Protein AF-A0A8J6IT72-F1 (afdb_monomer)

Organism: NCBI:txid2125989

Solvent-accessible surface area (backbone atoms only — not comparable to full-atom values): 9681 Å² total; per-residue (Å²): 138,88,81,80,86,84,85,77,86,76,83,73,74,67,64,66,55,54,56,50,51,51,52,50,52,50,53,52,50,50,52,50,50,53,52,49,52,54,52,54,51,51,52,55,49,54,53,53,52,55,49,18,53,52,41,69,77,59,65,49,64,62,24,35,40,33,28,43,45,38,81,77,38,76,89,47,56,85,59,52,26,30,26,47,29,36,29,67,41,68,57,95,64,32,40,34,26,35,35,43,61,65,55,31,73,53,90,70,57,69,49,69,67,25,45,90,31,38,58,70,42,88,70,28,48,46,93,63,70,47,78,41,43,54,66,56,52,51,50,33,40,76,72,50,30,43,71,43,43,47,72,49,62,83,38,26,43,91,88,21,46,58,48,60,76,82,60,66,76,64,128

Foldseek 3Di:
DDDDDDDDPDDPPPPVVVVVVVVVVVVVVVVVVVVVVVVVVVVVVVVQLVQFVVCLVPPDAFKKWWFQQCLVPVPDDPQFRTWIWGFHDDDPFKTKTFTAPHTHRDDDDPCVRCPPNCLPDPRRTDPDIDMDTSVRSVVCVVVCRRVGMDDAPQQDDPRGGNDDNVRSPDD

Radius of gyration: 28.87 Å; Cα contacts (8 Å, |Δi|>4): 237; chains: 1; bounding box: 86×55×84 Å

Structure (mmCIF, N/CA/C/O backbone):
data_AF-A0A8J6IT72-F1
#
_entry.id   AF-A0A8J6IT72-F1
#
loop_
_atom_site.group_PDB
_atom_site.id
_atom_site.type_symbol
_atom_site.label_atom_id
_atom_site.label_alt_id
_atom_site.label_comp_id
_atom_site.label_asym_id
_atom_site.label_entity_id
_atom_site.label_seq_id
_atom_site.pdbx_PDB_ins_code
_atom_site.Cartn_x
_atom_site.Cartn_y
_atom_site.Cartn_z
_atom_site.occupancy
_atom_site.B_iso_or_equiv
_atom_site.auth_seq_id
_atom_site.auth_comp_id
_atom_site.auth_asym_id
_atom_site.auth_atom_id
_atom_site.pdbx_PDB_model_num
ATOM 1 N N . MET A 1 1 ? 63.570 33.949 -66.220 1.00 39.19 1 MET A N 1
ATOM 2 C CA . MET A 1 1 ? 63.443 32.586 -65.666 1.00 39.19 1 MET A CA 1
ATOM 3 C C . MET A 1 1 ? 62.509 32.655 -64.477 1.00 39.19 1 MET A C 1
ATOM 5 O O . MET A 1 1 ? 62.777 33.402 -63.549 1.00 39.19 1 MET A O 1
ATOM 9 N N . ILE A 1 2 ? 61.372 31.976 -64.593 1.00 40.88 2 ILE A N 1
ATOM 10 C CA . ILE A 1 2 ? 60.309 31.893 -63.590 1.00 40.88 2 ILE A CA 1
ATOM 11 C C . ILE A 1 2 ? 60.694 30.763 -62.637 1.00 40.88 2 ILE A C 1
ATOM 13 O O . ILE A 1 2 ? 61.001 29.673 -63.115 1.00 40.88 2 ILE A O 1
ATOM 17 N N . GLN A 1 3 ? 60.647 30.988 -61.325 1.00 37.34 3 GLN A N 1
ATOM 18 C CA . GLN A 1 3 ? 60.632 29.883 -60.371 1.00 37.34 3 GLN A CA 1
ATOM 19 C C . GLN A 1 3 ? 59.392 30.004 -59.488 1.00 37.34 3 GLN A C 1
ATOM 21 O O . GLN A 1 3 ? 59.162 31.008 -58.818 1.00 37.34 3 GLN A O 1
ATOM 26 N N . LEU A 1 4 ? 58.553 28.984 -59.656 1.00 36.78 4 LEU A N 1
ATOM 27 C CA . LEU A 1 4 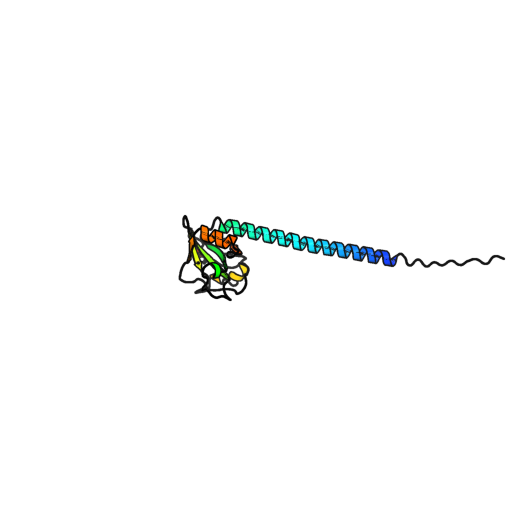? 57.192 28.811 -59.176 1.00 36.78 4 LEU A CA 1
ATOM 28 C C . LEU A 1 4 ? 57.062 28.906 -57.653 1.00 36.78 4 LEU A C 1
ATOM 30 O O . LEU A 1 4 ? 57.861 28.352 -56.901 1.00 36.78 4 LEU A O 1
ATOM 34 N N . ALA A 1 5 ? 55.940 29.492 -57.243 1.00 48.62 5 ALA A N 1
ATOM 35 C CA . ALA A 1 5 ? 55.312 29.280 -55.952 1.00 48.62 5 ALA A CA 1
ATOM 36 C C . ALA A 1 5 ? 54.995 27.789 -55.729 1.00 48.62 5 ALA A C 1
ATOM 38 O O . ALA A 1 5 ? 54.361 27.157 -56.574 1.00 48.62 5 ALA A O 1
ATOM 39 N N . ALA A 1 6 ? 55.371 27.251 -54.568 1.00 41.34 6 ALA A N 1
ATOM 40 C CA . ALA A 1 6 ? 54.843 25.992 -54.057 1.00 41.34 6 ALA A CA 1
ATOM 41 C C . ALA A 1 6 ? 53.880 26.299 -52.906 1.00 41.34 6 ALA A C 1
ATOM 43 O O . ALA A 1 6 ? 54.264 26.588 -51.776 1.00 41.34 6 ALA A O 1
ATOM 44 N N . HIS A 1 7 ? 52.603 26.286 -53.263 1.00 47.75 7 HIS A N 1
ATOM 45 C CA . HIS A 1 7 ? 51.457 26.296 -52.375 1.00 47.75 7 HIS A CA 1
ATOM 46 C C . HIS A 1 7 ? 51.294 24.876 -51.808 1.00 47.75 7 HIS A C 1
ATOM 48 O O . HIS A 1 7 ? 51.084 23.938 -52.573 1.00 47.75 7 HIS A O 1
ATOM 54 N N . SER A 1 8 ? 51.365 24.694 -50.490 1.00 42.28 8 SER A N 1
ATOM 55 C CA . SER A 1 8 ? 50.873 23.469 -49.846 1.00 42.28 8 SER A CA 1
ATOM 56 C C . SER A 1 8 ? 50.082 23.830 -48.593 1.00 42.28 8 SER A C 1
ATOM 58 O O . SER A 1 8 ? 50.534 23.661 -47.462 1.00 42.28 8 SER A O 1
ATOM 60 N N . GLY A 1 9 ? 48.877 24.358 -48.813 1.00 48.16 9 GLY A N 1
ATOM 61 C CA . GLY A 1 9 ? 47.824 24.320 -47.809 1.00 48.16 9 GLY A CA 1
ATOM 62 C C . GLY A 1 9 ? 47.447 22.863 -47.555 1.00 48.16 9 GLY A C 1
ATOM 63 O O . GLY A 1 9 ? 46.724 22.258 -48.344 1.00 48.16 9 GLY A O 1
ATOM 64 N N . MET A 1 10 ? 47.975 22.281 -46.478 1.00 41.78 10 MET A N 1
ATOM 65 C CA . MET A 1 10 ? 47.525 20.981 -45.996 1.00 41.78 10 MET A CA 1
ATOM 66 C C . MET A 1 10 ? 46.162 21.140 -45.321 1.00 41.78 10 MET A C 1
ATOM 68 O O . MET A 1 10 ? 45.977 21.872 -44.350 1.00 41.78 10 MET A O 1
ATOM 72 N N . ASN A 1 11 ? 45.200 20.454 -45.919 1.00 49.44 11 ASN A N 1
ATOM 73 C CA . ASN A 1 11 ? 43.780 20.477 -45.633 1.00 49.44 11 ASN A CA 1
ATOM 74 C C . ASN A 1 11 ? 43.487 19.697 -44.333 1.00 49.44 11 ASN A C 1
ATOM 76 O O . ASN A 1 11 ? 43.212 18.502 -44.367 1.00 49.44 11 ASN A O 1
ATOM 80 N N . ASN A 1 12 ? 43.541 20.366 -43.177 1.00 49.59 12 ASN A N 1
ATOM 81 C CA . ASN A 1 12 ? 43.213 19.770 -41.868 1.00 49.59 12 ASN A CA 1
ATOM 82 C C . ASN A 1 12 ? 41.704 19.814 -41.524 1.00 49.59 12 ASN A C 1
ATOM 84 O O . ASN A 1 12 ? 41.313 19.463 -40.417 1.00 49.59 12 ASN A O 1
ATOM 88 N N . GLY A 1 13 ? 40.826 20.232 -42.444 1.00 52.25 13 GLY A N 1
ATOM 89 C CA . GLY A 1 13 ? 39.400 20.476 -42.159 1.00 52.25 13 GLY A CA 1
ATOM 90 C C . GLY A 1 13 ? 38.476 19.244 -42.129 1.00 52.25 13 GLY A C 1
ATOM 91 O O . GLY A 1 13 ? 37.304 19.379 -41.785 1.00 52.25 13 GLY A O 1
ATOM 92 N N . GLY A 1 14 ? 38.961 18.054 -42.504 1.00 52.16 14 GLY A N 1
ATOM 93 C CA . GLY A 1 14 ? 38.123 16.852 -42.655 1.00 52.16 14 GLY A CA 1
ATOM 94 C C . GLY A 1 14 ? 37.903 16.040 -41.374 1.00 52.16 14 GLY A C 1
ATOM 95 O O . GLY A 1 14 ? 36.815 15.506 -41.170 1.00 52.16 14 GLY A O 1
ATOM 96 N N . PHE A 1 15 ? 38.908 15.971 -40.496 1.00 52.25 15 PHE A N 1
ATOM 97 C CA . PHE A 1 15 ? 38.885 15.083 -39.325 1.00 52.25 15 PHE A CA 1
ATOM 98 C C . PHE A 1 15 ? 37.981 15.628 -38.203 1.00 52.25 15 PHE A C 1
ATOM 100 O O . PHE A 1 15 ? 37.095 14.931 -37.720 1.00 52.25 15 PHE A O 1
ATOM 107 N N . TYR A 1 16 ? 38.074 16.930 -37.908 1.00 55.06 16 TYR A N 1
ATOM 108 C CA . TYR A 1 16 ? 37.259 17.599 -36.882 1.00 55.06 16 TYR A CA 1
ATOM 109 C C . TYR A 1 16 ? 35.747 17.571 -37.165 1.00 55.06 16 TYR A C 1
ATOM 111 O O . TYR A 1 16 ? 34.932 17.662 -36.246 1.00 55.06 16 TYR A O 1
ATOM 119 N N . ARG A 1 17 ? 35.344 17.455 -38.438 1.00 58.06 17 ARG A N 1
ATOM 120 C CA . ARG A 1 17 ? 33.933 17.498 -38.848 1.00 58.06 17 ARG A CA 1
ATOM 121 C C . ARG A 1 17 ? 33.202 16.184 -38.562 1.00 58.06 17 ARG A C 1
ATOM 123 O O . ARG A 1 17 ? 32.029 16.224 -38.204 1.00 58.06 17 ARG A O 1
ATOM 130 N N . LEU A 1 18 ? 33.880 15.042 -38.690 1.00 61.22 18 LEU A N 1
ATOM 131 C CA . LEU A 1 18 ? 33.294 13.724 -38.422 1.00 61.22 18 LEU A CA 1
ATOM 132 C C . LEU A 1 18 ? 33.126 13.481 -36.919 1.00 61.22 18 LEU A C 1
ATOM 134 O O . LEU A 1 18 ? 32.048 13.071 -36.492 1.00 61.22 18 LEU A O 1
ATOM 138 N N . ASP A 1 19 ? 34.133 13.843 -36.121 1.00 71.06 19 ASP A N 1
ATOM 139 C CA . ASP A 1 19 ? 34.075 13.740 -34.657 1.00 71.06 19 ASP A CA 1
ATOM 140 C C . ASP A 1 19 ? 32.950 14.604 -34.073 1.00 71.06 19 ASP A C 1
ATOM 142 O O . ASP A 1 19 ? 32.225 14.172 -33.179 1.00 71.06 19 ASP A O 1
ATOM 146 N N . SER A 1 20 ? 32.739 15.798 -34.637 1.00 71.31 20 SER A N 1
ATOM 147 C CA . SER A 1 20 ? 31.664 16.712 -34.229 1.00 71.31 20 SER A CA 1
ATOM 148 C C . SER A 1 20 ? 30.266 16.165 -34.546 1.00 71.31 20 SER A C 1
ATOM 150 O O . SER A 1 20 ? 29.352 16.278 -33.729 1.00 71.31 20 SER A O 1
ATOM 152 N N . VAL A 1 21 ? 30.084 15.545 -35.719 1.00 75.44 21 VAL A N 1
ATOM 153 C CA . VAL A 1 21 ? 28.811 14.909 -36.107 1.00 75.44 21 VAL A CA 1
ATOM 154 C C . VAL A 1 21 ? 28.536 13.682 -35.238 1.00 75.44 21 VAL A C 1
ATOM 156 O O . VAL A 1 21 ? 27.405 13.488 -34.797 1.00 75.44 21 VAL A O 1
ATOM 159 N N . TRP A 1 22 ? 29.567 12.891 -34.937 1.00 74.44 22 TRP A N 1
ATOM 160 C CA . TRP A 1 22 ? 29.465 11.735 -34.050 1.00 74.44 22 TRP A CA 1
ATOM 161 C C . TRP A 1 22 ? 29.091 12.132 -32.617 1.00 74.44 22 TRP A C 1
ATOM 163 O O . TRP A 1 22 ? 28.185 11.538 -32.034 1.00 74.44 22 TRP A O 1
ATOM 173 N N . LEU A 1 23 ? 29.724 13.175 -32.066 1.00 76.19 23 LEU A N 1
ATOM 174 C CA . LEU A 1 23 ? 29.397 13.703 -30.738 1.00 76.19 23 LEU A CA 1
ATOM 175 C C . LEU A 1 23 ? 27.950 14.209 -30.675 1.00 76.19 23 LEU A C 1
ATOM 177 O O . LEU A 1 23 ? 27.228 13.914 -29.724 1.00 76.19 23 LEU A O 1
ATOM 181 N N . CYS A 1 24 ? 27.513 14.920 -31.719 1.00 80.88 24 CYS A N 1
ATOM 182 C CA . CYS A 1 24 ? 26.148 15.418 -31.844 1.00 80.88 24 CYS A CA 1
ATOM 183 C C . CYS A 1 24 ? 25.134 14.265 -31.899 1.00 80.88 24 CYS A C 1
ATOM 185 O O . CYS A 1 24 ? 24.177 14.254 -31.126 1.00 80.88 24 CYS A O 1
ATOM 187 N N . LEU A 1 25 ? 25.362 13.255 -32.747 1.00 83.19 25 LEU A N 1
ATOM 188 C CA . LEU A 1 25 ? 24.498 12.072 -32.840 1.00 83.19 25 LEU A CA 1
ATOM 189 C C . LEU A 1 25 ? 24.432 11.309 -31.514 1.00 83.19 25 LEU A C 1
ATOM 191 O O . LEU A 1 25 ? 23.342 10.944 -31.079 1.00 83.19 25 LEU A O 1
ATOM 195 N N . LYS A 1 26 ? 25.572 11.119 -30.842 1.00 86.56 26 LYS A N 1
ATOM 196 C CA . LYS A 1 26 ? 25.635 10.471 -29.528 1.00 86.56 26 LYS A CA 1
ATOM 197 C C . LYS A 1 26 ? 24.796 11.223 -28.493 1.00 86.56 26 LYS A C 1
ATOM 199 O O . LYS A 1 26 ? 23.983 10.604 -27.814 1.00 86.56 26 LYS A O 1
ATOM 204 N N . GLN A 1 27 ? 24.921 12.548 -28.431 1.00 87.12 27 GLN A N 1
ATOM 205 C CA . GLN A 1 27 ? 24.141 13.380 -27.515 1.00 87.12 27 GLN A CA 1
ATOM 206 C C . GLN A 1 27 ? 22.634 13.326 -27.815 1.00 87.12 27 GLN A C 1
ATOM 208 O O . GLN A 1 27 ? 21.824 13.273 -26.891 1.00 87.12 27 GLN A O 1
ATOM 213 N N . HIS A 1 28 ? 22.239 13.290 -29.092 1.00 88.12 28 HIS A N 1
ATOM 214 C CA . HIS A 1 28 ? 20.831 13.146 -29.474 1.00 88.12 28 HIS A CA 1
ATOM 215 C C . HIS A 1 28 ? 20.279 11.762 -29.113 1.00 88.12 28 HIS A C 1
ATOM 217 O O . HIS A 1 28 ? 19.152 11.672 -28.630 1.00 88.12 28 HIS A O 1
ATOM 223 N N . ILE A 1 29 ? 21.064 10.694 -29.291 1.00 92.12 29 ILE A N 1
ATOM 224 C CA . ILE A 1 29 ? 20.682 9.333 -28.884 1.00 92.12 29 ILE A CA 1
ATOM 225 C C . ILE A 1 29 ? 20.530 9.248 -27.362 1.00 92.12 29 ILE A C 1
ATOM 227 O O . ILE A 1 29 ? 19.526 8.723 -26.884 1.00 92.12 29 ILE A O 1
ATOM 231 N N . GLU A 1 30 ? 21.476 9.797 -26.596 1.00 90.94 30 GLU A N 1
ATOM 232 C CA . GLU A 1 30 ? 21.405 9.844 -25.130 1.00 90.94 30 GLU A CA 1
ATOM 233 C C . GLU A 1 30 ? 20.178 10.634 -24.654 1.00 90.94 30 GLU A C 1
ATOM 235 O O . GLU A 1 30 ? 19.434 10.161 -23.795 1.00 90.94 30 GLU A O 1
ATOM 240 N N . ALA A 1 31 ? 19.902 11.791 -25.263 1.00 91.06 31 ALA A N 1
ATOM 241 C CA . ALA A 1 31 ? 18.712 12.580 -24.960 1.00 91.06 31 ALA A CA 1
ATOM 242 C C . ALA A 1 31 ? 17.416 11.819 -25.291 1.00 91.06 31 ALA A C 1
ATOM 244 O O . ALA A 1 31 ? 16.494 11.792 -24.474 1.00 91.06 31 ALA A O 1
ATOM 245 N N . CYS A 1 32 ? 17.351 11.148 -26.446 1.00 94.06 32 CYS A N 1
ATOM 246 C CA . CYS A 1 32 ? 16.206 10.313 -26.818 1.00 94.06 32 CYS A CA 1
ATOM 247 C C . CYS A 1 32 ? 16.011 9.152 -25.837 1.00 94.06 32 CYS A C 1
ATOM 249 O O . CYS A 1 32 ? 14.879 8.847 -25.468 1.00 94.06 32 CYS A O 1
ATOM 251 N N . PHE A 1 33 ? 17.097 8.526 -25.379 1.00 95.19 33 PHE A N 1
ATOM 252 C CA . PHE A 1 33 ? 17.039 7.441 -24.404 1.00 95.19 33 PHE A CA 1
ATOM 253 C C . PHE A 1 33 ? 16.519 7.925 -23.045 1.00 95.19 33 PHE A C 1
ATOM 255 O O . PHE A 1 33 ? 15.617 7.309 -22.480 1.00 95.19 33 PHE A O 1
ATOM 262 N N . ILE A 1 34 ? 17.017 9.060 -22.546 1.00 94.75 34 ILE A N 1
ATOM 263 C CA . ILE A 1 34 ? 16.534 9.668 -21.297 1.00 94.75 34 ILE A CA 1
ATOM 264 C C . ILE A 1 34 ? 15.042 10.007 -21.408 1.00 94.75 34 ILE A C 1
ATOM 266 O O . ILE A 1 34 ? 14.263 9.658 -20.519 1.00 94.75 34 ILE A O 1
ATOM 270 N N . LEU A 1 35 ? 14.619 10.623 -22.517 1.00 94.88 35 LEU A N 1
ATOM 271 C CA . LEU A 1 35 ? 13.208 10.927 -22.770 1.00 94.88 35 LEU A CA 1
ATOM 272 C C . LEU A 1 35 ? 12.346 9.661 -22.823 1.00 94.88 35 LEU A C 1
ATOM 274 O O . LEU A 1 35 ? 11.254 9.643 -22.251 1.00 94.88 35 LEU A O 1
ATOM 278 N N . ALA A 1 36 ? 12.834 8.590 -23.452 1.00 94.31 36 ALA A N 1
ATOM 279 C CA . ALA A 1 36 ? 12.135 7.311 -23.493 1.00 94.31 36 ALA A CA 1
ATOM 280 C C . ALA A 1 36 ? 11.964 6.716 -22.086 1.00 94.31 36 ALA A C 1
ATOM 282 O O . ALA A 1 36 ? 10.858 6.317 -21.728 1.00 94.31 36 ALA A O 1
ATOM 283 N N . VAL A 1 37 ? 13.014 6.721 -21.257 1.00 94.62 37 VAL A N 1
ATOM 284 C CA . VAL A 1 37 ? 12.957 6.223 -19.871 1.00 94.62 37 VAL A CA 1
ATOM 285 C C . VAL A 1 37 ? 11.963 7.024 -19.027 1.00 94.62 37 VAL A C 1
ATOM 287 O O . VAL A 1 37 ? 11.141 6.429 -18.329 1.00 94.62 37 VAL A O 1
ATOM 290 N N . ILE A 1 38 ? 11.987 8.357 -19.117 1.00 94.50 38 ILE A N 1
ATOM 291 C CA . ILE A 1 38 ? 11.039 9.227 -18.401 1.00 94.50 38 ILE A CA 1
ATOM 292 C C . ILE A 1 38 ? 9.603 8.933 -18.847 1.00 94.50 38 ILE A C 1
ATOM 294 O O . ILE A 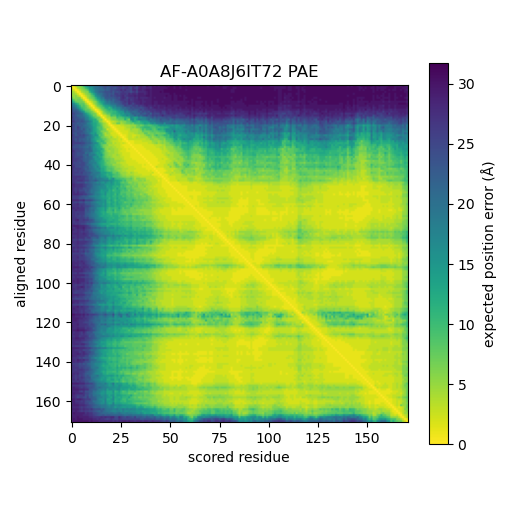1 38 ? 8.719 8.765 -18.008 1.00 94.50 38 ILE A O 1
ATOM 298 N N . THR A 1 39 ? 9.379 8.812 -20.158 1.00 91.88 39 THR A N 1
ATOM 299 C CA . THR A 1 39 ? 8.049 8.544 -20.723 1.00 91.88 39 THR A CA 1
ATOM 300 C C . THR A 1 39 ? 7.511 7.194 -20.254 1.00 91.88 39 THR A C 1
ATOM 302 O O . THR A 1 39 ? 6.385 7.113 -19.765 1.00 91.88 39 THR A O 1
ATOM 305 N N . VAL A 1 40 ? 8.324 6.137 -20.336 1.00 93.75 40 VAL A N 1
ATOM 306 C CA . VAL A 1 40 ? 7.944 4.793 -19.874 1.00 93.75 40 VAL A CA 1
ATOM 307 C C . VAL A 1 40 ? 7.649 4.795 -18.374 1.00 93.75 40 VAL A C 1
ATOM 309 O O . VAL A 1 40 ? 6.629 4.250 -17.954 1.00 93.75 40 VAL A O 1
ATOM 312 N N . SER A 1 41 ? 8.484 5.452 -17.566 1.00 87.94 41 SER A N 1
ATOM 313 C CA . SER A 1 41 ? 8.269 5.575 -16.120 1.00 87.94 41 SER A CA 1
ATOM 314 C C . SER A 1 41 ? 6.956 6.297 -15.784 1.00 87.94 41 SER A C 1
ATOM 316 O O . SER A 1 41 ? 6.194 5.847 -14.923 1.00 87.94 41 SER A O 1
ATOM 318 N N . GLY A 1 42 ? 6.643 7.377 -16.509 1.00 87.38 42 GLY A N 1
ATOM 319 C CA . GLY A 1 42 ? 5.395 8.126 -16.351 1.00 87.38 42 GLY A CA 1
ATOM 320 C C . GLY A 1 42 ? 4.156 7.291 -16.679 1.00 87.38 42 GLY A C 1
ATOM 321 O O . GLY A 1 42 ? 3.195 7.291 -15.912 1.00 87.38 42 GLY A O 1
ATOM 322 N N . ILE A 1 43 ? 4.200 6.515 -17.767 1.00 90.56 43 ILE A N 1
ATOM 323 C CA . ILE A 1 43 ? 3.106 5.610 -18.153 1.00 90.56 43 ILE A CA 1
ATOM 324 C C . ILE A 1 43 ? 2.883 4.538 -17.079 1.00 90.56 43 ILE A C 1
ATOM 326 O O . ILE A 1 43 ? 1.744 4.306 -16.673 1.00 90.56 43 ILE A O 1
ATOM 330 N N . VAL A 1 44 ? 3.953 3.902 -16.593 1.00 86.12 44 VAL A N 1
ATOM 331 C CA . VAL A 1 44 ? 3.863 2.861 -15.553 1.00 86.12 44 VAL A CA 1
ATOM 332 C C . VAL A 1 44 ? 3.274 3.425 -14.256 1.00 86.12 44 VAL A C 1
ATOM 334 O O . VAL A 1 44 ? 2.404 2.800 -13.649 1.00 86.12 44 VAL A O 1
ATOM 337 N N . SER A 1 45 ? 3.701 4.624 -13.859 1.00 83.88 45 SER A N 1
ATOM 338 C CA . SER A 1 45 ? 3.194 5.298 -12.657 1.00 83.88 45 SER A CA 1
ATOM 339 C C . SER A 1 45 ? 1.703 5.624 -12.788 1.00 83.88 45 SER A C 1
ATOM 341 O O . SER A 1 45 ? 0.911 5.208 -11.946 1.00 83.88 45 SER A O 1
ATOM 343 N N . ALA A 1 46 ? 1.288 6.227 -13.907 1.00 86.19 46 ALA A N 1
ATOM 344 C CA . ALA A 1 46 ? -0.118 6.545 -14.165 1.00 86.19 46 ALA A CA 1
ATOM 345 C C . ALA A 1 46 ? -1.017 5.294 -14.179 1.00 86.19 46 ALA A C 1
ATOM 347 O O . ALA A 1 46 ? -2.143 5.316 -13.679 1.00 86.19 46 ALA A O 1
ATOM 348 N N . GLN A 1 47 ? -0.523 4.172 -14.712 1.00 87.44 47 GLN A N 1
ATOM 349 C CA . GLN A 1 47 ? -1.246 2.900 -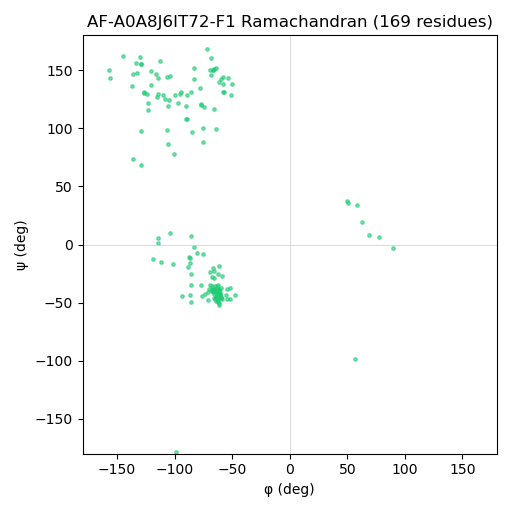14.660 1.00 87.44 47 GLN A CA 1
ATOM 350 C C . GLN A 1 47 ? -1.435 2.398 -13.223 1.00 87.44 47 GLN A C 1
ATOM 352 O O . GLN A 1 47 ? -2.493 1.860 -12.889 1.00 87.44 47 GLN A O 1
ATOM 357 N N . HIS A 1 48 ? -0.421 2.540 -12.367 1.00 85.69 48 HIS A N 1
ATOM 358 C CA . HIS A 1 48 ? -0.517 2.144 -10.964 1.00 85.69 48 HIS A CA 1
ATOM 359 C C . HIS A 1 48 ? -1.481 3.018 -10.167 1.00 85.69 48 HIS A C 1
ATOM 361 O O . HIS A 1 48 ? -2.234 2.469 -9.356 1.00 85.69 48 HIS A O 1
ATOM 367 N N . ASP A 1 49 ? -1.502 4.318 -10.437 1.00 87.38 49 ASP A N 1
ATOM 368 C CA . ASP A 1 49 ? -2.420 5.258 -9.798 1.00 87.38 49 ASP A CA 1
ATOM 369 C C . ASP A 1 49 ? -3.864 4.940 -10.190 1.00 87.38 49 ASP A C 1
ATOM 371 O O . ASP A 1 49 ? -4.710 4.736 -9.321 1.00 87.38 49 ASP A O 1
ATOM 375 N N . PHE A 1 50 ? -4.123 4.730 -11.484 1.00 90.94 50 PHE A N 1
ATOM 376 C CA . PHE A 1 50 ? -5.449 4.358 -11.978 1.00 90.94 50 PHE A CA 1
ATOM 377 C C . PHE A 1 50 ? -5.953 3.021 -11.409 1.00 90.94 50 PHE A C 1
ATOM 379 O O . PHE A 1 50 ? -7.135 2.855 -11.100 1.00 90.94 50 PHE A O 1
ATOM 386 N N . LEU A 1 51 ? -5.071 2.027 -11.263 1.00 91.75 51 LEU A N 1
ATOM 387 C CA . LEU A 1 51 ? -5.432 0.759 -10.623 1.00 91.75 51 LEU A CA 1
ATOM 388 C C . LEU A 1 51 ? -5.757 0.946 -9.141 1.00 91.75 51 LEU A C 1
ATOM 390 O O . LEU A 1 51 ? -6.735 0.372 -8.662 1.00 91.75 51 LEU A O 1
ATOM 394 N N . THR A 1 52 ? -4.954 1.744 -8.437 1.00 94.81 52 THR A N 1
ATOM 395 C CA . THR A 1 52 ? -5.163 2.047 -7.020 1.00 94.81 52 THR A CA 1
ATOM 396 C C . THR A 1 52 ? -6.498 2.755 -6.820 1.00 94.81 52 THR A C 1
ATOM 398 O O . THR A 1 52 ? -7.316 2.276 -6.040 1.00 94.81 52 THR A O 1
ATOM 401 N N . GLU A 1 53 ? -6.766 3.811 -7.588 1.00 95.81 53 GLU A N 1
ATOM 402 C CA . GLU A 1 53 ? -8.021 4.565 -7.551 1.00 95.81 53 GLU A CA 1
ATOM 403 C C . GLU A 1 53 ? -9.237 3.653 -7.756 1.00 95.81 53 GLU A C 1
ATOM 405 O O . GLU A 1 53 ? -10.187 3.681 -6.972 1.00 95.81 53 GLU A O 1
ATOM 410 N N . ARG A 1 54 ? -9.192 2.758 -8.754 1.00 96.00 54 ARG A N 1
ATOM 411 C CA . ARG A 1 54 ? -10.297 1.818 -9.004 1.00 96.00 54 ARG A CA 1
ATOM 412 C C . ARG A 1 54 ? -10.545 0.857 -7.845 1.00 96.00 54 ARG A C 1
ATOM 414 O O . ARG A 1 54 ? -11.703 0.546 -7.562 1.00 96.00 54 ARG A O 1
ATOM 421 N N . ILE A 1 55 ? -9.486 0.368 -7.202 1.00 96.62 55 ILE A N 1
ATOM 422 C CA . ILE A 1 55 ? -9.598 -0.540 -6.052 1.00 96.62 55 ILE A CA 1
ATOM 423 C C . ILE A 1 55 ? -10.126 0.210 -4.827 1.00 96.62 55 ILE A C 1
ATOM 425 O O . ILE A 1 55 ? -10.991 -0.313 -4.130 1.00 96.62 55 ILE A O 1
ATOM 429 N N . VAL A 1 56 ? -9.659 1.437 -4.589 1.00 96.94 56 VAL A N 1
ATOM 430 C CA . VAL A 1 56 ? -10.127 2.287 -3.485 1.00 96.94 56 VAL A CA 1
ATOM 431 C C . VAL A 1 56 ? -11.609 2.632 -3.646 1.00 96.94 56 VAL A C 1
ATOM 433 O O . VAL A 1 56 ? -12.373 2.483 -2.693 1.00 96.94 56 VAL A O 1
ATOM 436 N N . ALA A 1 57 ? -12.041 2.996 -4.857 1.00 95.81 57 ALA A N 1
ATOM 437 C CA . ALA A 1 57 ? -13.441 3.297 -5.149 1.00 95.81 57 ALA A CA 1
ATOM 438 C C . ALA A 1 57 ? -14.347 2.059 -5.000 1.00 95.81 57 ALA A C 1
ATOM 440 O O . ALA A 1 57 ? -15.441 2.134 -4.440 1.00 95.81 57 ALA A O 1
ATOM 441 N N . HIS A 1 58 ? -13.878 0.888 -5.448 1.00 96.12 58 HIS A N 1
ATOM 442 C CA . HIS A 1 58 ? -14.656 -0.357 -5.458 1.00 96.12 58 HIS A CA 1
ATOM 443 C C . HIS A 1 58 ? -13.889 -1.526 -4.808 1.00 96.12 58 HIS A C 1
ATOM 445 O O . HIS A 1 58 ? -13.511 -2.484 -5.504 1.00 96.12 58 HIS A O 1
ATOM 451 N N . PRO A 1 59 ? -13.671 -1.483 -3.480 1.00 96.00 59 PRO A N 1
ATOM 452 C CA . PRO A 1 59 ? -12.963 -2.519 -2.761 1.00 96.00 59 PRO A CA 1
ATOM 453 C C . PRO A 1 59 ? -13.802 -3.783 -2.717 1.00 96.00 59 PRO A C 1
ATOM 455 O O . PRO A 1 59 ? -15.036 -3.755 -2.694 1.00 96.00 59 PRO A O 1
ATOM 458 N N . ARG A 1 60 ? -13.098 -4.901 -2.676 1.00 95.38 60 ARG A N 1
ATOM 459 C CA . ARG A 1 60 ? -13.628 -6.251 -2.574 1.00 95.38 60 ARG A CA 1
ATOM 460 C C . ARG A 1 60 ? -12.900 -6.979 -1.457 1.00 95.38 60 ARG A C 1
ATOM 462 O O . ARG A 1 60 ? -11.814 -6.585 -1.032 1.00 95.38 60 ARG A O 1
ATOM 469 N N . LYS A 1 61 ? -13.514 -8.057 -0.977 1.00 93.94 61 LYS A N 1
ATOM 470 C CA . LYS A 1 61 ? -12.860 -8.992 -0.060 1.00 93.94 61 LYS A CA 1
ATOM 471 C C . LYS A 1 61 ? -11.500 -9.401 -0.632 1.00 93.94 61 LYS A C 1
ATOM 473 O O . LYS A 1 61 ? -11.378 -9.637 -1.830 1.00 93.94 61 LYS A O 1
ATOM 478 N N . SER A 1 62 ? -10.504 -9.470 0.242 1.00 94.19 62 SER A N 1
ATOM 479 C CA . SER A 1 62 ? -9.115 -9.802 -0.078 1.00 94.19 62 SER A CA 1
ATOM 480 C C . SER A 1 62 ? -8.336 -8.770 -0.897 1.00 94.19 62 SER A C 1
ATOM 482 O O . SER A 1 62 ? -7.191 -9.049 -1.243 1.00 94.19 62 SER A O 1
ATOM 484 N N . ASP A 1 63 ? -8.874 -7.574 -1.147 1.00 95.81 63 ASP A N 1
ATOM 485 C CA . ASP A 1 63 ? -8.050 -6.463 -1.630 1.00 95.81 63 ASP A CA 1
ATOM 486 C C . ASP A 1 63 ? -7.056 -6.012 -0.549 1.00 95.81 63 ASP A C 1
ATOM 488 O O . ASP A 1 63 ? -7.322 -6.103 0.652 1.00 95.81 63 ASP A O 1
ATOM 492 N N . PHE A 1 64 ? -5.907 -5.500 -0.979 1.00 96.69 64 PHE A N 1
ATOM 493 C CA . PHE A 1 64 ? -4.828 -5.025 -0.121 1.00 96.69 64 PHE A CA 1
ATOM 494 C C . PHE A 1 64 ? -4.637 -3.525 -0.284 1.00 96.69 64 PHE A C 1
ATOM 496 O O . PHE A 1 64 ? -4.511 -3.020 -1.397 1.00 96.69 64 PHE A O 1
ATOM 503 N N . PHE A 1 65 ? -4.601 -2.830 0.844 1.00 97.56 65 PHE A N 1
ATOM 504 C CA . PHE A 1 65 ? -4.403 -1.394 0.956 1.00 97.56 65 PHE A CA 1
ATOM 505 C C . PHE A 1 65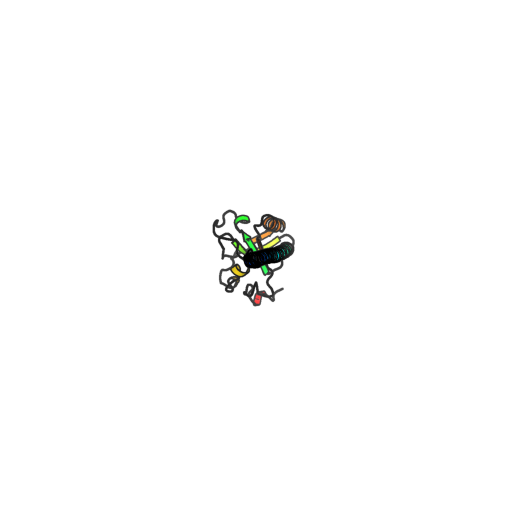 ? -3.082 -1.175 1.681 1.00 97.56 65 PHE A C 1
ATOM 507 O O . PHE A 1 65 ? -2.871 -1.718 2.763 1.00 97.56 65 PHE A O 1
ATOM 514 N N . TYR A 1 66 ? -2.190 -0.392 1.095 1.00 97.12 66 TYR A N 1
ATOM 515 C CA . TYR A 1 66 ? -0.899 -0.066 1.682 1.00 97.12 66 TYR A CA 1
ATOM 516 C C . TYR A 1 66 ? -0.950 1.364 2.184 1.00 97.12 66 TYR A C 1
ATOM 518 O O . TYR A 1 66 ? -1.226 2.288 1.413 1.00 97.12 66 TYR A O 1
ATOM 526 N N . VAL A 1 67 ? -0.750 1.525 3.491 1.00 97.12 67 VAL A N 1
ATOM 527 C CA . VAL A 1 67 ? -1.116 2.762 4.180 1.00 97.12 67 VAL A CA 1
ATOM 528 C C . VAL A 1 67 ? -0.025 3.281 5.093 1.00 97.12 67 VAL A C 1
ATOM 530 O O . VAL A 1 67 ? 0.695 2.498 5.710 1.00 97.12 67 VAL A O 1
ATOM 533 N N . ASP A 1 68 ? 0.050 4.602 5.214 1.00 96.94 68 ASP A N 1
ATOM 534 C CA . ASP A 1 68 ? 0.621 5.269 6.378 1.00 96.94 68 ASP A CA 1
ATOM 535 C C . ASP A 1 68 ? -0.384 5.182 7.537 1.00 96.94 68 ASP A C 1
ATOM 537 O O . ASP A 1 68 ? -1.373 5.915 7.605 1.00 96.94 68 ASP A O 1
ATOM 541 N N . TYR A 1 69 ? -0.154 4.245 8.452 1.00 96.56 69 TYR A N 1
ATOM 542 C CA . TYR A 1 69 ? -1.071 3.960 9.551 1.00 96.56 69 TYR A CA 1
ATOM 543 C C . TYR A 1 69 ? -1.180 5.101 10.562 1.00 96.56 69 TYR A C 1
ATOM 545 O O . TYR A 1 69 ? -2.177 5.190 11.281 1.00 96.56 69 TYR A O 1
ATOM 553 N N . ARG A 1 70 ? -0.199 6.007 10.602 1.00 95.88 70 ARG A N 1
ATOM 554 C CA . ARG A 1 70 ? -0.227 7.150 11.515 1.00 95.88 70 ARG A CA 1
ATOM 555 C C . ARG A 1 70 ? -1.364 8.117 11.179 1.00 95.88 70 ARG A C 1
ATOM 557 O O . ARG A 1 70 ? -1.903 8.751 12.079 1.00 95.88 70 ARG A O 1
ATOM 564 N N . ALA A 1 71 ? -1.772 8.183 9.910 1.00 96.19 71 ALA A N 1
ATOM 565 C CA . ALA A 1 71 ? -2.933 8.964 9.483 1.00 96.19 71 ALA A CA 1
ATOM 566 C C . ALA A 1 71 ? -4.261 8.421 10.049 1.00 96.19 71 ALA A C 1
ATOM 568 O O . ALA A 1 71 ? -5.233 9.161 10.158 1.00 96.19 71 ALA A O 1
ATOM 569 N N . ILE A 1 72 ? -4.298 7.138 10.424 1.00 96.06 72 ILE A N 1
ATOM 570 C CA . ILE A 1 72 ? -5.462 6.475 11.028 1.00 96.06 72 ILE A CA 1
ATOM 571 C C . ILE A 1 72 ? -5.367 6.518 12.556 1.00 96.06 72 ILE A C 1
ATOM 573 O O . ILE A 1 72 ? -6.354 6.781 13.238 1.00 96.06 72 ILE A O 1
ATOM 577 N N . ASN A 1 73 ? -4.182 6.234 13.097 1.00 95.00 73 ASN A N 1
ATOM 578 C CA . ASN A 1 73 ? -3.905 6.261 14.526 1.00 95.00 73 ASN A CA 1
ATOM 579 C C . ASN A 1 73 ? -2.651 7.111 14.801 1.00 95.00 73 ASN A C 1
ATOM 581 O O . ASN A 1 73 ? -1.533 6.592 14.691 1.00 95.00 73 ASN A O 1
ATOM 585 N N . PRO A 1 74 ? -2.817 8.389 15.185 1.00 94.31 74 PRO A N 1
ATOM 586 C CA . PRO A 1 74 ? -1.703 9.300 15.452 1.00 94.31 74 PRO A CA 1
ATOM 587 C C . PRO A 1 74 ? -0.742 8.835 16.555 1.00 94.31 74 PRO A C 1
ATOM 589 O O . PRO A 1 74 ? 0.441 9.175 16.499 1.00 94.31 74 PRO A O 1
ATOM 592 N N . ASP A 1 75 ? -1.229 8.027 17.503 1.00 94.06 75 ASP A N 1
ATOM 593 C CA . ASP A 1 75 ? -0.455 7.490 18.633 1.00 94.06 75 ASP A CA 1
ATOM 594 C C . ASP A 1 75 ? 0.355 6.234 18.264 1.00 94.06 75 ASP A C 1
ATOM 596 O O . ASP A 1 75 ? 1.062 5.666 19.097 1.00 94.06 75 ASP A O 1
ATOM 600 N N . SER A 1 76 ? 0.244 5.761 17.018 1.00 92.19 76 SER A N 1
ATOM 601 C CA . SER A 1 76 ? 1.047 4.643 16.520 1.00 92.19 76 SER A CA 1
ATOM 602 C C . SER A 1 76 ? 2.518 5.022 16.297 1.00 92.19 76 SER A C 1
ATOM 604 O O . SER A 1 76 ? 2.902 6.195 16.326 1.00 92.19 76 SER A O 1
ATOM 606 N N . ASP A 1 77 ? 3.356 4.001 16.088 1.00 90.50 77 ASP A N 1
ATOM 607 C CA . ASP A 1 77 ? 4.802 4.153 15.913 1.00 90.50 77 ASP A CA 1
ATOM 608 C C . ASP A 1 77 ? 5.140 5.214 14.849 1.00 90.50 77 ASP A C 1
ATOM 610 O O . ASP A 1 77 ? 4.621 5.207 13.730 1.00 90.50 77 ASP A O 1
ATOM 614 N N . PHE A 1 78 ? 6.006 6.160 15.215 1.00 91.94 78 PHE A N 1
ATOM 615 C CA . PHE A 1 78 ? 6.415 7.248 14.328 1.00 91.94 78 PHE A CA 1
ATOM 616 C C . PHE A 1 78 ? 7.298 6.767 13.178 1.00 91.94 78 PHE A C 1
ATOM 618 O O . PHE A 1 78 ? 7.202 7.286 12.062 1.00 91.94 78 PHE A O 1
ATOM 625 N N . TYR A 1 79 ? 8.180 5.813 13.469 1.00 91.62 79 TYR A N 1
ATOM 626 C CA . TYR A 1 79 ? 9.178 5.324 12.540 1.00 91.62 79 TYR A CA 1
ATOM 627 C C . TYR A 1 79 ? 8.593 4.218 11.667 1.00 91.62 79 TYR A C 1
ATOM 629 O O . TYR A 1 79 ? 8.691 4.316 10.454 1.00 91.62 79 TYR A O 1
ATOM 637 N N . PHE A 1 80 ? 7.931 3.213 12.242 1.00 92.81 80 PHE A N 1
ATOM 638 C CA . PHE A 1 80 ? 7.367 2.067 11.523 1.00 92.81 80 PHE A CA 1
ATOM 639 C C . PHE A 1 80 ? 5.861 2.214 11.294 1.00 92.81 80 PHE A C 1
ATOM 641 O O . PHE A 1 80 ? 5.039 1.594 11.971 1.00 92.81 80 PHE A O 1
ATOM 648 N N . ARG A 1 81 ? 5.497 3.025 10.299 1.00 94.81 81 ARG A N 1
ATOM 649 C CA . ARG A 1 81 ? 4.097 3.397 10.038 1.00 94.81 81 ARG A CA 1
ATOM 650 C C . ARG A 1 81 ? 3.500 2.843 8.748 1.00 94.81 81 ARG A C 1
ATOM 652 O O . ARG A 1 81 ? 2.282 2.854 8.607 1.00 94.81 81 ARG A O 1
ATOM 659 N N . TYR A 1 82 ? 4.314 2.341 7.818 1.00 96.94 82 TYR A N 1
ATOM 660 C CA . TYR A 1 82 ? 3.816 1.861 6.527 1.00 96.94 82 TYR A CA 1
ATOM 661 C C . TYR A 1 82 ? 3.465 0.382 6.590 1.00 96.94 82 TYR A C 1
ATOM 663 O O . TYR A 1 82 ? 4.360 -0.463 6.639 1.00 96.94 82 TYR A O 1
ATOM 671 N N . ILE A 1 83 ? 2.172 0.071 6.564 1.00 95.31 83 ILE A N 1
ATOM 672 C CA . ILE A 1 83 ? 1.672 -1.291 6.775 1.00 95.31 83 ILE A CA 1
ATOM 673 C C . ILE A 1 83 ? 0.707 -1.727 5.671 1.00 95.31 83 ILE A C 1
ATOM 675 O O . ILE A 1 83 ? 0.047 -0.886 5.054 1.00 95.31 83 ILE A O 1
ATOM 679 N N . PRO A 1 84 ? 0.575 -3.041 5.445 1.00 96.50 84 PRO A N 1
ATOM 680 C CA . PRO A 1 84 ? -0.496 -3.589 4.635 1.00 96.50 84 PRO A CA 1
ATOM 681 C C . PRO A 1 84 ? -1.773 -3.753 5.469 1.00 96.50 84 PRO A C 1
ATOM 683 O O . PRO A 1 84 ? -1.741 -4.164 6.629 1.00 96.50 84 PRO A O 1
ATOM 686 N N . MET A 1 85 ? -2.921 -3.489 4.861 1.00 97.25 85 MET A N 1
ATOM 687 C CA . MET A 1 85 ? -4.243 -3.814 5.383 1.00 97.25 85 MET A CA 1
ATOM 688 C C . MET A 1 85 ? -4.981 -4.668 4.360 1.00 97.25 85 MET A C 1
ATOM 690 O O . MET A 1 85 ? -5.068 -4.303 3.191 1.00 97.25 85 MET A O 1
ATOM 694 N N . LYS A 1 86 ? -5.536 -5.798 4.793 1.00 96.44 86 LYS A N 1
ATOM 695 C CA . LYS A 1 86 ? -6.330 -6.689 3.941 1.00 96.44 86 LYS A CA 1
ATOM 696 C C . LYS A 1 86 ? -7.811 -6.441 4.182 1.00 96.44 86 LYS A C 1
ATOM 698 O O . LYS A 1 86 ? -8.259 -6.506 5.325 1.00 96.44 86 LYS A O 1
ATOM 703 N N . VAL A 1 87 ? -8.586 -6.220 3.128 1.00 97.00 87 VAL A N 1
ATOM 704 C CA . VAL A 1 87 ? -10.044 -6.129 3.210 1.00 97.00 87 VAL A CA 1
ATOM 705 C C . VAL A 1 87 ? -10.605 -7.488 3.620 1.00 97.00 87 VAL A C 1
ATOM 707 O O . VAL A 1 87 ? -10.493 -8.476 2.896 1.00 97.00 87 VAL A O 1
ATOM 710 N N . LEU A 1 88 ? -11.233 -7.537 4.788 1.00 95.25 88 LEU A N 1
ATOM 711 C CA . LEU A 1 88 ? -11.905 -8.727 5.298 1.00 95.25 88 LEU A CA 1
ATOM 712 C C . LEU A 1 88 ? -13.345 -8.799 4.788 1.00 95.25 88 LEU A C 1
ATOM 714 O O . LEU A 1 88 ? -13.824 -9.865 4.405 1.00 95.25 88 LEU A O 1
ATOM 718 N N . ARG A 1 89 ? -14.046 -7.661 4.810 1.00 95.38 89 ARG A N 1
ATOM 719 C CA . ARG A 1 89 ? -15.451 -7.566 4.413 1.00 95.38 89 ARG A CA 1
ATOM 720 C C . ARG A 1 89 ? -15.795 -6.145 3.995 1.00 95.38 89 ARG A C 1
ATOM 722 O O . ARG A 1 89 ? -15.355 -5.189 4.625 1.00 95.38 89 ARG A O 1
ATOM 729 N N . VAL A 1 90 ? -16.642 -6.023 2.983 1.00 96.44 90 VAL A N 1
ATOM 730 C CA . VAL A 1 90 ? -17.217 -4.749 2.546 1.00 96.44 90 VAL A CA 1
ATOM 731 C C . VAL A 1 90 ? -18.671 -4.706 3.010 1.00 96.44 90 VAL A C 1
ATOM 733 O O . VAL A 1 90 ? -19.430 -5.637 2.741 1.00 96.44 90 VAL A O 1
ATOM 736 N N . LYS A 1 91 ? -19.038 -3.666 3.761 1.00 95.81 91 LYS A N 1
ATOM 737 C CA . LYS A 1 91 ? -20.427 -3.325 4.095 1.00 95.81 91 LYS A CA 1
ATOM 738 C C . LYS A 1 91 ? -20.911 -2.219 3.151 1.00 95.81 91 LYS A C 1
ATOM 740 O O . LYS A 1 91 ? -20.179 -1.783 2.265 1.00 95.81 91 LYS A O 1
ATOM 745 N N . GLN A 1 92 ? -22.147 -1.771 3.354 1.00 92.19 92 GLN A N 1
ATOM 746 C CA . GLN A 1 92 ? -22.761 -0.715 2.552 1.00 92.19 92 GLN A CA 1
ATOM 747 C C . GLN A 1 92 ? -21.973 0.606 2.662 1.00 92.19 92 GLN A C 1
ATOM 749 O O . GLN A 1 92 ? -21.495 1.103 1.647 1.00 92.19 92 GLN A O 1
ATOM 754 N N . ASP A 1 93 ? -21.697 1.069 3.890 1.00 94.69 93 ASP A N 1
ATOM 755 C CA . ASP A 1 93 ? -21.042 2.371 4.136 1.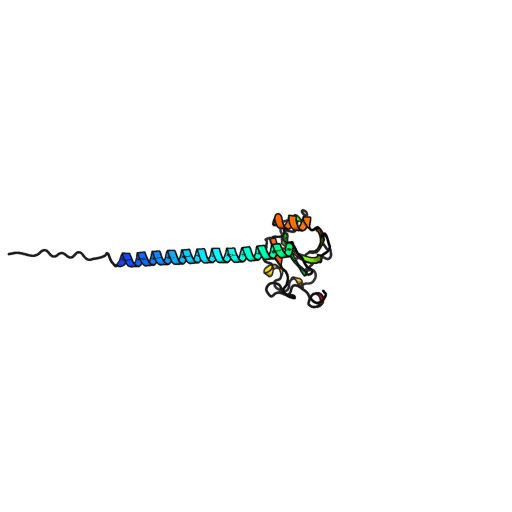00 94.69 93 ASP A CA 1
ATOM 756 C C . ASP A 1 93 ? -19.644 2.275 4.769 1.00 94.69 93 ASP A C 1
ATOM 758 O O . ASP A 1 93 ? -18.987 3.287 5.032 1.00 94.69 93 ASP A O 1
ATOM 762 N N . SER A 1 94 ? -19.155 1.059 5.012 1.00 97.44 94 SER A N 1
ATOM 763 C CA . SER A 1 94 ? -17.860 0.826 5.649 1.00 97.44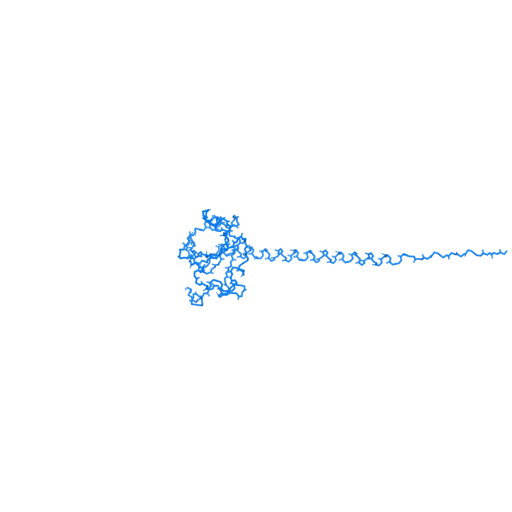 94 SER A CA 1
ATOM 764 C C . SER A 1 94 ? -17.144 -0.400 5.097 1.00 97.44 94 SER A C 1
ATOM 766 O O . SER A 1 94 ? -17.731 -1.278 4.460 1.00 97.44 94 SER A O 1
ATOM 768 N N . VAL A 1 95 ? -15.843 -0.465 5.349 1.00 98.06 95 VAL A N 1
ATOM 769 C CA . VAL A 1 95 ? -14.988 -1.595 4.999 1.00 98.06 95 VAL A CA 1
ATOM 770 C C . VAL A 1 95 ? -14.255 -2.047 6.254 1.00 98.06 95 VAL A C 1
ATOM 772 O O . VAL A 1 95 ? -13.676 -1.241 6.983 1.00 98.06 95 VAL A O 1
ATOM 775 N N . ILE A 1 96 ? -14.299 -3.353 6.512 1.00 98.06 96 ILE A N 1
ATOM 776 C CA . ILE A 1 96 ? -13.578 -3.991 7.608 1.00 98.06 96 ILE A CA 1
ATOM 777 C C . ILE A 1 96 ? -12.259 -4.532 7.068 1.00 98.06 96 ILE A C 1
ATOM 779 O O . ILE A 1 96 ? -12.239 -5.296 6.100 1.00 98.06 96 ILE A O 1
ATOM 783 N N . PHE A 1 97 ? -11.172 -4.202 7.754 1.00 97.88 97 PHE A N 1
ATOM 784 C CA . PHE A 1 97 ? -9.810 -4.590 7.437 1.00 97.88 97 PHE A CA 1
ATOM 785 C C . PHE A 1 97 ? -9.201 -5.473 8.529 1.00 97.88 97 PHE A C 1
ATOM 787 O O . PHE A 1 97 ? -9.429 -5.273 9.726 1.00 97.88 97 PHE A O 1
ATOM 794 N N . LYS A 1 98 ? -8.346 -6.408 8.112 1.00 95.88 98 LYS A N 1
ATOM 795 C CA . LYS A 1 98 ? -7.273 -6.953 8.944 1.00 95.88 98 LYS A CA 1
ATOM 796 C C . LYS A 1 98 ? -6.029 -6.095 8.769 1.00 95.88 98 LYS A C 1
ATOM 798 O O . LYS A 1 98 ? -5.591 -5.856 7.646 1.00 95.88 98 LYS A O 1
ATOM 803 N N . VAL A 1 99 ? -5.455 -5.657 9.881 1.00 96.12 99 VAL A N 1
ATOM 804 C CA . VAL A 1 99 ? -4.291 -4.769 9.894 1.00 96.12 99 VAL A CA 1
ATOM 805 C C . VAL A 1 99 ? -3.015 -5.597 10.005 1.00 96.12 99 VAL A C 1
ATOM 807 O O . VAL A 1 99 ? -2.937 -6.477 10.858 1.00 96.12 99 VAL A O 1
ATOM 810 N N . GLY A 1 100 ? -2.023 -5.337 9.157 1.00 93.75 100 GLY A N 1
ATOM 811 C CA . GLY A 1 100 ? -0.717 -5.985 9.219 1.00 93.75 100 GLY A CA 1
ATOM 812 C C . GLY A 1 100 ? 0.072 -5.604 10.475 1.00 93.75 100 GLY A C 1
ATOM 813 O O . GLY A 1 100 ? -0.074 -4.514 11.029 1.00 93.75 100 GLY A O 1
ATOM 814 N N . ASN A 1 101 ? 0.917 -6.520 10.932 1.00 92.06 101 ASN A N 1
ATOM 815 C CA . ASN A 1 101 ? 1.825 -6.337 12.060 1.00 92.06 101 ASN A CA 1
ATOM 816 C C . ASN A 1 101 ? 3.264 -6.044 11.607 1.00 92.06 101 ASN A C 1
ATOM 818 O O . ASN A 1 101 ? 4.069 -5.550 12.390 1.00 92.06 101 ASN A O 1
ATOM 822 N N . ILE A 1 102 ? 3.584 -6.329 10.342 1.00 89.94 102 ILE A N 1
ATOM 823 C CA . ILE A 1 102 ? 4.873 -5.992 9.738 1.00 89.94 102 ILE A CA 1
ATOM 824 C C . ILE A 1 102 ? 4.767 -4.602 9.119 1.00 89.94 102 ILE A C 1
ATOM 826 O O . ILE A 1 102 ? 3.947 -4.363 8.232 1.00 89.94 102 ILE A O 1
ATOM 830 N N . ALA A 1 103 ? 5.602 -3.697 9.613 1.00 92.56 103 ALA A N 1
ATOM 831 C CA . ALA A 1 103 ? 5.627 -2.302 9.222 1.00 92.56 103 ALA A CA 1
ATOM 832 C C . ALA A 1 103 ? 6.993 -1.913 8.658 1.00 92.56 103 ALA A C 1
ATOM 834 O O . ALA A 1 103 ? 8.033 -2.437 9.062 1.00 92.56 103 ALA A O 1
ATOM 835 N N . HIS A 1 104 ? 6.987 -0.957 7.738 1.00 94.19 104 HIS A N 1
ATOM 836 C CA . HIS A 1 104 ? 8.190 -0.363 7.176 1.00 94.19 104 HIS A CA 1
ATOM 837 C C . HIS A 1 104 ? 8.318 1.099 7.589 1.00 94.19 104 HIS A C 1
ATOM 839 O O . HIS A 1 104 ? 7.331 1.756 7.926 1.00 94.19 104 HIS A O 1
ATOM 845 N N . SER A 1 105 ? 9.550 1.605 7.544 1.00 93.44 105 SER A N 1
ATOM 846 C CA . SER A 1 105 ? 9.858 3.002 7.856 1.00 93.44 105 SER A CA 1
ATOM 847 C C . SER A 1 105 ? 9.734 3.964 6.685 1.00 93.44 105 SER A C 1
ATOM 849 O O . SER A 1 105 ? 9.725 5.179 6.852 1.00 93.44 105 SER A O 1
ATOM 851 N N . THR A 1 106 ? 9.599 3.412 5.486 1.00 93.69 106 THR A N 1
ATOM 852 C CA . THR A 1 106 ? 9.372 4.136 4.237 1.00 93.69 106 THR A CA 1
ATOM 853 C C . THR A 1 106 ? 8.250 3.448 3.464 1.00 93.69 106 THR A C 1
ATOM 855 O O . THR A 1 106 ? 8.019 2.252 3.688 1.00 93.69 106 THR A O 1
ATOM 858 N N . PRO A 1 107 ? 7.545 4.160 2.565 1.00 93.56 107 PRO A N 1
ATOM 859 C CA . PRO A 1 107 ? 6.617 3.518 1.647 1.00 93.56 107 PRO A CA 1
ATOM 860 C C . PRO A 1 107 ? 7.372 2.473 0.823 1.00 93.56 107 PRO A C 1
ATOM 862 O O . PRO A 1 107 ? 8.447 2.749 0.285 1.00 93.56 107 PRO A O 1
ATOM 865 N N . VAL A 1 108 ? 6.826 1.264 0.729 1.00 92.94 108 VAL A N 1
ATOM 866 C CA . VAL A 1 108 ? 7.417 0.191 -0.075 1.00 92.94 108 VAL A CA 1
ATOM 867 C C . VAL A 1 108 ? 6.379 -0.414 -0.997 1.00 92.94 108 VAL A C 1
ATOM 869 O O . VAL A 1 108 ? 5.182 -0.371 -0.729 1.00 92.94 108 VAL A O 1
ATOM 872 N N . THR A 1 109 ? 6.846 -1.009 -2.089 1.00 91.75 109 THR A N 1
ATOM 873 C CA . THR A 1 109 ? 5.956 -1.611 -3.076 1.00 91.75 109 THR A CA 1
ATOM 874 C C . THR A 1 109 ? 5.174 -2.801 -2.493 1.00 91.75 109 THR A C 1
ATOM 876 O O . THR A 1 109 ? 5.683 -3.506 -1.615 1.00 91.75 109 THR A O 1
ATOM 879 N N . PRO A 1 110 ? 3.970 -3.093 -3.018 1.00 91.19 110 PRO A N 1
ATOM 880 C CA . PRO A 1 110 ? 3.169 -4.268 -2.691 1.00 91.19 110 PRO A CA 1
ATOM 881 C C . PRO A 1 110 ? 3.970 -5.563 -2.723 1.00 91.19 110 PRO A C 1
ATOM 883 O O . PRO A 1 110 ? 3.909 -6.357 -1.788 1.00 91.19 110 PRO A O 1
ATOM 886 N N . ARG A 1 111 ? 4.810 -5.722 -3.753 1.00 91.31 111 ARG A N 1
ATOM 887 C CA . ARG A 1 111 ? 5.770 -6.817 -3.866 1.00 91.31 111 ARG A CA 1
ATOM 888 C C . ARG A 1 111 ? 6.649 -6.960 -2.629 1.00 91.31 111 ARG A C 1
ATOM 890 O O . ARG A 1 111 ? 6.839 -8.071 -2.159 1.00 91.31 111 ARG A O 1
ATOM 897 N N . LYS A 1 112 ? 7.205 -5.862 -2.110 1.00 91.12 112 LYS A N 1
ATOM 898 C CA . LYS A 1 112 ? 8.093 -5.895 -0.940 1.00 91.12 112 LYS A CA 1
ATOM 899 C C . LYS A 1 112 ? 7.334 -6.261 0.335 1.00 91.12 112 LYS A C 1
ATOM 901 O O . LYS A 1 112 ? 7.882 -6.995 1.148 1.00 91.12 112 LYS A O 1
ATOM 906 N N . HIS A 1 113 ? 6.079 -5.826 0.463 1.00 89.56 113 HIS A N 1
ATOM 907 C CA . HIS A 1 113 ? 5.198 -6.273 1.547 1.00 89.56 113 HIS A CA 1
ATOM 908 C C . HIS A 1 113 ? 4.861 -7.758 1.459 1.00 89.56 113 HIS A C 1
ATOM 910 O O . HIS A 1 113 ? 4.782 -8.392 2.501 1.00 89.56 113 HIS A O 1
ATOM 916 N N . ALA A 1 114 ? 4.649 -8.296 0.254 1.00 87.44 114 ALA A N 1
ATOM 917 C CA . ALA A 1 114 ? 4.230 -9.681 0.012 1.00 87.44 114 ALA A CA 1
ATOM 918 C C . ALA A 1 114 ? 5.391 -10.689 -0.075 1.00 87.44 114 ALA A C 1
ATOM 920 O O . ALA A 1 114 ? 5.165 -11.895 -0.004 1.00 87.44 114 ALA A O 1
ATOM 921 N N . MET A 1 115 ? 6.623 -10.202 -0.248 1.00 87.88 115 MET A N 1
ATOM 922 C CA . MET A 1 115 ? 7.807 -11.022 -0.495 1.00 87.88 115 MET A CA 1
ATOM 923 C C . MET A 1 115 ? 7.993 -12.111 0.568 1.00 87.88 115 MET A C 1
ATOM 925 O O . MET A 1 115 ? 7.757 -11.877 1.753 1.00 87.88 115 MET A O 1
ATOM 929 N N . TYR A 1 116 ? 8.468 -13.282 0.138 1.00 77.94 116 TYR A N 1
ATOM 930 C CA . TYR A 1 116 ? 8.656 -14.469 0.983 1.00 77.94 116 TYR A CA 1
ATOM 931 C C . TYR A 1 116 ? 7.374 -14.951 1.665 1.00 77.94 116 TYR A C 1
ATOM 933 O O . TYR A 1 116 ? 7.417 -15.429 2.799 1.00 77.94 116 TYR A O 1
ATOM 941 N N . ASP A 1 117 ? 6.240 -14.790 0.977 1.00 78.69 117 ASP A N 1
ATOM 942 C CA . ASP A 1 117 ? 4.914 -15.195 1.445 1.00 78.69 117 ASP A CA 1
ATOM 943 C C . ASP A 1 117 ? 4.633 -14.677 2.862 1.00 78.69 117 ASP A C 1
ATOM 945 O O . ASP A 1 117 ? 4.052 -15.360 3.706 1.00 78.69 117 ASP A O 1
ATOM 949 N N . SER A 1 118 ? 5.093 -13.456 3.149 1.00 76.38 118 SER A N 1
ATOM 950 C CA . SER A 1 118 ? 5.056 -12.854 4.485 1.00 76.38 118 SER A CA 1
ATOM 951 C C . SER A 1 118 ? 3.642 -12.864 5.073 1.00 76.38 118 SER A C 1
ATOM 953 O O . SER A 1 118 ? 3.458 -13.182 6.245 1.00 76.38 118 SER A O 1
ATOM 955 N N . ALA A 1 119 ? 2.634 -12.631 4.230 1.00 79.06 119 ALA A N 1
ATOM 956 C CA . ALA A 1 119 ? 1.222 -12.658 4.582 1.00 79.06 119 ALA A CA 1
ATOM 957 C C . ALA A 1 119 ? 0.730 -14.023 5.097 1.00 79.06 119 ALA A C 1
ATOM 959 O O . ALA A 1 119 ? -0.327 -14.084 5.730 1.00 79.06 119 ALA A O 1
ATOM 960 N N . MET A 1 120 ? 1.471 -15.107 4.834 1.00 85.19 120 MET A N 1
ATOM 961 C CA . MET A 1 120 ? 1.199 -16.462 5.328 1.00 85.19 120 MET A CA 1
ATOM 962 C C . MET A 1 120 ? 1.831 -16.734 6.699 1.00 85.19 120 MET A C 1
ATOM 964 O O . MET A 1 120 ? 1.542 -17.761 7.317 1.00 85.19 120 MET A O 1
ATOM 968 N N . GLN A 1 121 ? 2.701 -15.849 7.189 1.00 84.88 121 GLN A N 1
ATOM 969 C CA . GLN A 1 121 ? 3.363 -16.035 8.475 1.00 84.88 121 GLN A CA 1
ATOM 970 C C . GLN A 1 121 ? 2.364 -15.921 9.631 1.00 84.88 121 GLN A C 1
ATOM 972 O O . GLN A 1 121 ? 1.414 -15.129 9.610 1.00 84.88 121 GLN A O 1
ATOM 977 N N . ARG A 1 122 ? 2.601 -16.702 10.693 1.00 80.38 122 ARG A N 1
ATOM 978 C CA . ARG A 1 122 ? 1.851 -16.549 11.947 1.00 80.38 122 ARG A CA 1
ATOM 979 C C . ARG A 1 122 ? 2.021 -15.120 12.463 1.00 80.38 122 ARG A C 1
ATOM 981 O O . ARG A 1 122 ? 3.125 -14.589 12.451 1.00 80.38 122 ARG A O 1
ATOM 988 N N . ASN A 1 123 ? 0.931 -14.525 12.944 1.00 86.12 123 ASN A N 1
ATOM 989 C CA . ASN A 1 123 ? 0.890 -13.161 13.487 1.00 86.12 123 ASN A CA 1
ATOM 990 C C . ASN A 1 123 ? 1.231 -12.052 12.473 1.00 86.12 123 ASN A C 1
ATOM 992 O O . ASN A 1 123 ? 1.550 -10.934 12.879 1.00 86.12 123 ASN A O 1
ATOM 996 N N . TYR A 1 124 ? 1.145 -12.330 11.164 1.00 88.38 124 TYR A N 1
ATOM 997 C CA . TYR A 1 124 ? 1.287 -11.284 10.149 1.00 88.38 124 TYR A CA 1
ATOM 998 C C . TYR A 1 124 ? 0.182 -10.231 10.251 1.00 88.38 124 TYR A C 1
ATOM 1000 O O . TYR A 1 124 ? 0.436 -9.052 10.035 1.00 88.38 124 TYR A O 1
ATOM 1008 N N . TYR A 1 125 ? -1.037 -10.642 10.603 1.00 92.06 125 TYR A N 1
ATOM 1009 C CA . TYR A 1 125 ? -2.148 -9.736 10.880 1.00 92.06 125 TYR A CA 1
ATOM 1010 C C . TYR A 1 125 ? -2.383 -9.631 12.384 1.00 92.06 125 TYR A C 1
ATOM 101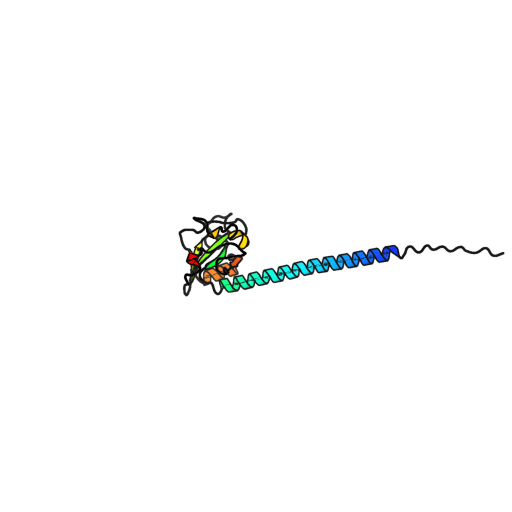2 O O . TYR A 1 125 ? -2.258 -10.619 13.106 1.00 92.06 125 TYR A O 1
ATOM 1020 N N . ARG A 1 126 ? -2.768 -8.439 12.838 1.00 92.62 126 ARG A N 1
ATOM 1021 C CA . ARG A 1 126 ? -3.262 -8.189 14.193 1.00 92.62 126 ARG A CA 1
ATOM 1022 C C . ARG A 1 126 ? -4.590 -8.919 14.410 1.00 92.62 126 ARG A C 1
ATOM 1024 O O . ARG A 1 126 ? -5.381 -9.065 13.478 1.00 92.62 126 ARG A O 1
ATOM 1031 N N . ASP A 1 127 ? -4.864 -9.289 15.658 1.00 90.00 127 ASP A N 1
ATOM 1032 C CA . ASP A 1 127 ? -6.122 -9.956 16.028 1.00 90.00 127 ASP A CA 1
ATOM 1033 C C . ASP A 1 127 ? -7.336 -9.031 15.884 1.00 90.00 127 ASP A C 1
ATOM 1035 O O . ASP A 1 127 ? -8.421 -9.456 15.488 1.00 90.00 127 ASP A O 1
ATOM 1039 N N . LYS A 1 128 ? -7.150 -7.741 16.189 1.00 93.12 128 LYS A N 1
ATOM 1040 C CA . LYS A 1 128 ? -8.206 -6.732 16.084 1.00 93.12 128 LYS A CA 1
ATOM 1041 C C . LYS A 1 128 ? -8.409 -6.306 14.634 1.00 93.12 128 LYS A C 1
ATOM 1043 O O . LYS A 1 128 ? -7.457 -5.981 13.924 1.00 93.12 128 LYS A O 1
ATOM 1048 N N . THR A 1 129 ? -9.672 -6.234 14.229 1.00 96.12 129 THR A N 1
ATOM 1049 C CA . THR A 1 129 ? -10.077 -5.639 12.956 1.00 96.12 129 THR A CA 1
ATOM 1050 C C . THR A 1 129 ? -10.196 -4.125 13.071 1.00 96.12 129 THR A C 1
ATOM 1052 O O . THR A 1 129 ? -10.531 -3.599 14.132 1.00 96.12 129 THR A O 1
ATOM 1055 N N . LEU A 1 130 ? -9.981 -3.439 11.955 1.00 97.06 130 LEU A N 1
ATOM 1056 C CA . LEU A 1 130 ? -10.223 -2.009 11.808 1.00 97.06 130 LEU A CA 1
ATOM 1057 C C . LEU A 1 130 ? -11.418 -1.808 10.877 1.00 97.06 130 LEU A C 1
ATOM 1059 O O . LEU A 1 130 ? -11.432 -2.361 9.784 1.00 97.06 130 LEU A O 1
ATOM 1063 N N . GLU A 1 131 ? -12.405 -1.022 11.287 1.00 98.06 131 GLU A N 1
ATOM 1064 C CA . GLU A 1 131 ? -13.522 -0.632 10.425 1.00 98.06 131 GLU A CA 1
ATOM 1065 C C . GLU A 1 131 ? -13.379 0.845 10.058 1.00 98.06 131 GLU A C 1
ATOM 1067 O O . GLU A 1 131 ? -13.248 1.688 10.943 1.00 98.06 131 GLU A O 1
ATOM 1072 N N . LEU A 1 132 ? -13.380 1.146 8.758 1.00 98.00 132 LEU A N 1
ATOM 1073 C CA . LEU A 1 132 ? -13.327 2.509 8.230 1.00 98.00 132 LEU A CA 1
ATOM 1074 C C . LEU A 1 132 ? -14.560 2.771 7.371 1.00 98.00 132 LEU A C 1
ATOM 1076 O O . LEU A 1 132 ? -14.957 1.924 6.569 1.00 98.00 132 LEU A O 1
ATOM 1080 N N . SER A 1 133 ? -15.156 3.949 7.522 1.00 98.06 133 SER A N 1
ATOM 1081 C CA . SER A 1 133 ? -16.211 4.422 6.623 1.00 98.06 133 SER A CA 1
ATOM 1082 C C . SER A 1 133 ? -15.665 4.718 5.224 1.00 98.06 133 SER A C 1
ATOM 1084 O O . SER A 1 133 ? -14.467 4.945 5.042 1.00 98.06 133 SER A O 1
ATOM 1086 N N . ARG A 1 134 ? -16.553 4.767 4.225 1.00 96.81 134 ARG A N 1
ATOM 1087 C CA . ARG A 1 134 ? -16.189 5.185 2.860 1.00 96.81 134 ARG A CA 1
ATOM 1088 C C . ARG A 1 134 ? -15.541 6.564 2.813 1.00 96.81 134 ARG A C 1
ATOM 1090 O O . ARG A 1 134 ? -14.497 6.705 2.191 1.00 96.81 134 ARG A O 1
ATOM 1097 N N . ALA A 1 135 ? -16.093 7.525 3.551 1.00 96.88 135 ALA A N 1
ATOM 1098 C CA . ALA A 1 135 ? -15.538 8.872 3.636 1.00 96.88 135 ALA A CA 1
ATOM 1099 C C . ALA A 1 135 ? -14.100 8.870 4.182 1.00 96.88 135 ALA A C 1
ATOM 1101 O O . ALA A 1 135 ? -13.219 9.480 3.588 1.00 96.88 135 ALA A O 1
ATOM 1102 N N . GLN A 1 136 ? -13.829 8.111 5.251 1.00 97.75 136 GLN A N 1
ATOM 1103 C CA . GLN A 1 136 ? -12.471 8.000 5.795 1.00 97.75 136 GLN A CA 1
ATOM 1104 C C . GLN A 1 136 ? -11.495 7.380 4.794 1.00 97.75 136 GLN A C 1
ATOM 1106 O O . GLN A 1 136 ? -10.354 7.819 4.705 1.00 97.75 136 GLN A O 1
ATOM 1111 N N . ILE A 1 137 ? -11.921 6.361 4.045 1.00 97.69 137 ILE A N 1
ATOM 1112 C CA . ILE A 1 137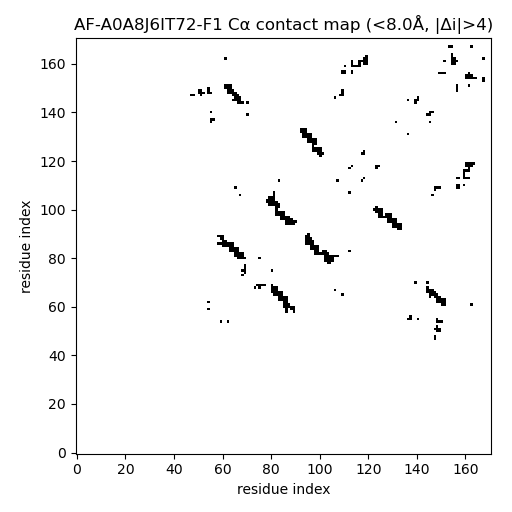 ? -11.083 5.739 3.012 1.00 97.69 137 ILE A CA 1
ATOM 1113 C C . ILE A 1 137 ? -10.763 6.750 1.906 1.00 97.69 137 ILE A C 1
ATOM 1115 O O . ILE A 1 137 ? -9.604 6.867 1.510 1.00 97.69 137 ILE A O 1
ATOM 1119 N N . ASP A 1 138 ? -11.757 7.513 1.453 1.00 96.69 138 ASP A N 1
ATOM 1120 C CA . ASP A 1 138 ? -11.571 8.540 0.428 1.00 96.69 138 ASP A CA 1
ATOM 1121 C C . ASP A 1 138 ? -10.641 9.662 0.907 1.00 96.69 138 ASP A C 1
ATOM 1123 O O . ASP A 1 138 ? -9.772 10.104 0.156 1.00 96.69 138 ASP A O 1
ATOM 1127 N N . ASP A 1 139 ? -10.771 10.098 2.160 1.00 97.56 139 ASP A N 1
ATOM 1128 C CA . ASP A 1 139 ? -9.905 11.121 2.754 1.00 97.56 139 ASP A CA 1
ATOM 1129 C C . ASP A 1 139 ? -8.462 10.621 2.912 1.00 97.56 139 ASP A C 1
ATOM 1131 O O . ASP A 1 139 ? -7.502 11.338 2.611 1.00 97.56 139 ASP A O 1
ATOM 1135 N N . LEU A 1 140 ? -8.282 9.362 3.319 1.00 97.81 140 LEU A N 1
ATOM 1136 C CA . LEU A 1 140 ? -6.968 8.721 3.390 1.00 97.81 140 LEU A CA 1
ATOM 1137 C C . LEU A 1 140 ? -6.334 8.573 2.002 1.00 97.81 140 LEU A C 1
ATOM 1139 O O . LEU A 1 140 ? -5.121 8.712 1.864 1.00 97.81 140 LEU A O 1
ATOM 1143 N N . PHE A 1 141 ? -7.128 8.315 0.964 1.00 97.31 141 PHE A N 1
ATOM 1144 C CA . PHE A 1 141 ? -6.622 8.250 -0.404 1.00 97.31 141 PHE A CA 1
ATOM 1145 C C . PHE A 1 141 ? -6.238 9.635 -0.934 1.00 97.31 141 PHE A C 1
ATOM 1147 O O . PHE A 1 141 ? -5.116 9.820 -1.400 1.00 97.31 141 PHE A O 1
ATOM 1154 N N . LYS A 1 142 ? -7.107 10.640 -0.777 1.00 96.38 142 LYS A N 1
ATOM 1155 C CA . LYS A 1 142 ? -6.846 12.026 -1.212 1.00 96.38 142 LYS A CA 1
ATOM 1156 C C . LYS A 1 142 ? -5.654 12.667 -0.503 1.00 96.38 142 LYS A C 1
ATOM 1158 O O . LYS A 1 142 ? -4.933 13.448 -1.112 1.00 96.38 142 LYS A O 1
ATOM 1163 N N . SER A 1 143 ? -5.444 12.345 0.773 1.00 96.56 143 SER A N 1
ATOM 1164 C CA . SER A 1 143 ? -4.282 12.814 1.541 1.00 96.56 143 SER A CA 1
ATOM 1165 C C . SER A 1 143 ? -2.977 12.085 1.194 1.00 96.56 143 SER A C 1
ATOM 1167 O O . SER A 1 143 ? -1.916 12.488 1.667 1.00 96.56 143 SER A O 1
ATOM 1169 N N . GLY A 1 144 ? -3.032 11.016 0.389 1.00 95.81 144 GLY A N 1
ATOM 1170 C CA . GLY A 1 144 ? -1.883 10.170 0.060 1.00 95.81 144 GLY A CA 1
ATOM 1171 C C . GLY A 1 144 ? -1.495 9.180 1.163 1.00 95.81 144 GLY A C 1
ATOM 1172 O O . GLY A 1 144 ? -0.486 8.487 1.035 1.00 95.81 144 GLY A O 1
ATOM 1173 N N . ALA A 1 145 ? -2.282 9.079 2.240 1.00 97.00 145 ALA A N 1
ATOM 1174 C CA . ALA A 1 145 ? -2.058 8.098 3.297 1.00 97.00 145 ALA A CA 1
ATOM 1175 C C . ALA A 1 145 ? -2.266 6.664 2.789 1.00 97.00 145 ALA A C 1
ATOM 1177 O O . ALA A 1 145 ? -1.484 5.783 3.139 1.00 97.00 145 ALA A O 1
ATOM 1178 N N . ILE A 1 146 ? -3.267 6.423 1.932 1.00 97.50 146 ILE A N 1
ATOM 1179 C CA . ILE A 1 146 ? -3.334 5.214 1.097 1.00 97.50 146 ILE A CA 1
ATOM 1180 C C . ILE A 1 146 ? -2.515 5.490 -0.161 1.00 97.50 146 ILE A C 1
ATOM 1182 O O . ILE A 1 146 ? -3.005 6.100 -1.108 1.00 97.50 146 ILE A O 1
ATOM 1186 N N . TYR A 1 147 ? -1.263 5.041 -0.166 1.00 95.56 147 TYR A N 1
ATOM 1187 C CA . TYR A 1 147 ? -0.348 5.295 -1.281 1.00 95.56 147 TYR A CA 1
ATOM 1188 C C . TYR A 1 147 ? -0.442 4.235 -2.379 1.00 95.56 147 TYR A C 1
ATOM 1190 O O . TYR A 1 147 ? -0.003 4.468 -3.501 1.00 95.56 147 TYR A O 1
ATOM 1198 N N . GLN A 1 148 ? -0.983 3.051 -2.074 1.00 96.06 148 GLN A N 1
ATOM 1199 C CA . GLN A 1 148 ? -1.160 2.004 -3.073 1.00 96.06 148 GLN A CA 1
ATOM 1200 C C . GLN A 1 148 ? -2.251 1.016 -2.674 1.00 96.06 148 GLN A C 1
ATOM 1202 O O . GLN A 1 148 ? -2.446 0.727 -1.493 1.00 96.06 148 GLN A O 1
ATOM 1207 N N . ALA A 1 149 ? -2.915 0.431 -3.668 1.00 96.69 149 ALA A N 1
ATOM 1208 C CA . ALA A 1 149 ? -3.828 -0.684 -3.468 1.00 96.69 149 ALA A CA 1
ATOM 1209 C C . ALA A 1 149 ? -3.609 -1.764 -4.532 1.00 96.69 149 ALA A C 1
ATOM 1211 O O . ALA A 1 149 ? -3.250 -1.482 -5.681 1.00 96.69 149 ALA A O 1
ATOM 1212 N N . ARG A 1 150 ? -3.800 -3.026 -4.142 1.00 95.50 150 ARG A N 1
ATOM 1213 C CA . ARG A 1 150 ? -3.670 -4.188 -5.024 1.00 95.50 150 ARG A CA 1
ATOM 1214 C C . ARG A 1 150 ? -4.800 -5.173 -4.797 1.00 95.50 150 ARG A C 1
ATOM 1216 O O . ARG A 1 150 ? -5.127 -5.515 -3.666 1.00 95.50 150 ARG A O 1
ATOM 1223 N N . ARG A 1 151 ? -5.340 -5.665 -5.905 1.00 94.69 151 ARG A N 1
ATOM 1224 C CA . ARG A 1 151 ? -6.213 -6.829 -5.936 1.00 94.69 151 ARG A CA 1
ATOM 1225 C C . ARG A 1 151 ? -5.355 -8.038 -6.301 1.00 94.69 151 ARG A C 1
ATOM 1227 O O . ARG A 1 151 ? -4.707 -7.978 -7.347 1.00 94.69 151 ARG A O 1
ATOM 1234 N N . PRO A 1 152 ? -5.302 -9.081 -5.462 1.00 92.75 152 PRO A N 1
ATOM 1235 C CA . PRO A 1 152 ? -4.607 -10.314 -5.802 1.00 92.75 152 PRO A CA 1
ATOM 1236 C C . PRO A 1 152 ? -5.191 -10.949 -7.063 1.00 92.75 152 PRO A C 1
ATOM 1238 O O . PRO A 1 152 ? -6.408 -10.943 -7.255 1.00 92.75 152 PRO A O 1
ATOM 1241 N N . ASP A 1 153 ? -4.325 -11.518 -7.896 1.00 90.19 153 ASP A N 1
ATOM 1242 C CA . ASP A 1 153 ? -4.741 -12.428 -8.959 1.00 90.19 153 ASP A CA 1
ATOM 1243 C C . ASP A 1 153 ? -4.759 -13.846 -8.377 1.00 90.19 153 ASP A C 1
ATOM 1245 O O . ASP A 1 153 ? -3.716 -14.409 -8.022 1.00 90.19 153 ASP A O 1
ATOM 1249 N N . ASN A 1 154 ? -5.964 -14.384 -8.175 1.00 88.56 154 ASN A N 1
ATOM 1250 C CA . ASN A 1 154 ? -6.214 -15.586 -7.382 1.00 88.56 154 ASN A CA 1
ATOM 1251 C C . ASN A 1 154 ? -5.680 -15.451 -5.937 1.00 88.56 154 ASN A C 1
ATOM 1253 O O . ASN A 1 154 ? -6.319 -14.822 -5.096 1.00 88.56 154 ASN A O 1
ATOM 1257 N N . ILE A 1 155 ? -4.495 -15.999 -5.645 1.00 90.69 155 ILE A N 1
ATOM 1258 C CA . ILE A 1 155 ? -3.844 -15.913 -4.325 1.00 90.69 155 ILE A CA 1
ATOM 1259 C C . ILE A 1 155 ? -2.542 -15.115 -4.334 1.00 90.69 155 ILE A C 1
ATOM 1261 O O . ILE A 1 155 ? -1.862 -15.070 -3.306 1.00 90.69 155 ILE A O 1
ATOM 1265 N N . TYR A 1 156 ? -2.186 -14.502 -5.466 1.00 91.81 156 TYR A N 1
ATOM 1266 C CA . TYR A 1 156 ? -0.867 -13.922 -5.688 1.00 91.81 156 TYR A CA 1
ATOM 1267 C C . TYR A 1 156 ? -0.891 -12.396 -5.830 1.00 91.81 156 TYR A C 1
ATOM 1269 O O . TYR A 1 156 ? -1.778 -11.827 -6.464 1.00 91.81 156 TYR A O 1
ATOM 1277 N N . ILE A 1 157 ? 0.143 -11.738 -5.302 1.00 91.19 157 ILE A N 1
ATOM 1278 C CA . ILE A 1 157 ? 0.540 -10.370 -5.667 1.00 91.19 157 ILE A CA 1
ATOM 1279 C C . ILE A 1 157 ? 1.995 -10.425 -6.125 1.00 91.19 157 ILE A C 1
ATOM 1281 O O . ILE A 1 157 ? 2.868 -10.854 -5.372 1.00 91.19 157 ILE A O 1
ATOM 1285 N N . ASP A 1 158 ? 2.259 -9.997 -7.362 1.00 88.62 158 ASP A N 1
ATOM 1286 C CA . ASP A 1 158 ? 3.607 -9.929 -7.947 1.00 88.62 158 ASP A CA 1
ATOM 1287 C C . ASP A 1 158 ? 4.419 -11.240 -7.798 1.00 88.62 158 ASP A C 1
ATOM 1289 O O . ASP A 1 158 ? 5.635 -11.214 -7.596 1.00 88.62 158 ASP A O 1
ATOM 1293 N N . GLY A 1 159 ? 3.734 -12.390 -7.880 1.00 88.00 159 GLY A N 1
ATOM 1294 C CA . GLY A 1 159 ? 4.318 -13.736 -7.786 1.00 88.00 159 GLY A CA 1
ATOM 1295 C C . GLY A 1 159 ? 4.401 -14.340 -6.378 1.00 88.00 159 GLY A C 1
ATOM 1296 O O . GLY A 1 159 ? 4.796 -15.495 -6.256 1.00 88.00 159 GLY A O 1
ATOM 1297 N N . TRP A 1 160 ? 4.002 -13.611 -5.332 1.00 91.31 160 TRP A N 1
ATOM 1298 C CA . TRP A 1 160 ? 4.042 -14.076 -3.937 1.00 91.31 160 TRP A CA 1
ATOM 1299 C C . TRP A 1 160 ? 2.654 -14.402 -3.397 1.00 91.31 160 TRP A C 1
ATOM 1301 O O . TRP A 1 160 ? 1.688 -13.716 -3.732 1.00 91.31 160 TRP A O 1
ATOM 1311 N N . VAL A 1 161 ? 2.550 -15.426 -2.549 1.00 90.56 161 VAL A N 1
ATOM 1312 C CA . VAL A 1 161 ? 1.279 -15.880 -1.973 1.00 90.56 161 VAL A CA 1
ATOM 1313 C C . VAL A 1 161 ? 0.841 -14.932 -0.858 1.00 90.56 161 VAL A C 1
ATOM 1315 O O . VAL A 1 161 ? 1.525 -14.767 0.152 1.00 90.56 161 VAL A O 1
ATOM 1318 N N . VAL A 1 162 ? -0.342 -14.335 -1.015 1.00 90.38 162 VAL A N 1
ATOM 1319 C CA . VAL A 1 162 ? -0.917 -13.373 -0.057 1.00 90.38 162 VAL A CA 1
ATOM 1320 C C . VAL A 1 162 ? -2.245 -13.810 0.556 1.00 90.38 162 VAL A C 1
ATOM 1322 O O . VAL A 1 162 ? -2.690 -13.238 1.555 1.00 90.38 162 VAL A O 1
ATOM 1325 N N . ILE A 1 163 ? -2.867 -14.855 0.006 1.00 90.12 163 ILE A N 1
ATOM 1326 C CA . ILE A 1 163 ? -4.101 -15.450 0.528 1.00 90.12 163 ILE A CA 1
ATOM 1327 C C . ILE A 1 163 ? -3.889 -16.959 0.736 1.00 90.12 163 ILE A C 1
ATOM 1329 O O . ILE A 1 163 ? -3.429 -17.639 -0.185 1.00 90.12 163 ILE A O 1
ATOM 1333 N N . PRO A 1 164 ? -4.242 -17.524 1.906 1.00 85.06 164 PRO A N 1
ATOM 1334 C CA . PRO A 1 164 ? -4.245 -18.966 2.096 1.00 85.06 164 PRO A CA 1
ATOM 1335 C C . PRO A 1 164 ? -5.237 -19.628 1.140 1.00 85.06 164 PRO A C 1
ATOM 1337 O O . PRO A 1 164 ? -6.362 -19.161 0.977 1.00 85.06 164 PRO A O 1
ATOM 1340 N N . ARG A 1 165 ? -4.868 -20.777 0.566 1.00 80.62 165 ARG A N 1
ATOM 1341 C CA . ARG A 1 165 ? -5.684 -21.463 -0.449 1.00 80.62 165 ARG A CA 1
ATOM 1342 C C . ARG A 1 165 ? -7.144 -21.690 -0.023 1.00 80.62 165 ARG A C 1
ATOM 1344 O O . ARG A 1 165 ? -8.031 -21.555 -0.850 1.00 80.62 165 ARG A O 1
ATOM 1351 N N . HIS A 1 166 ? -7.402 -22.004 1.246 1.00 80.81 166 HIS A N 1
ATOM 1352 C CA . HIS A 1 166 ? -8.765 -22.236 1.740 1.00 80.81 166 HIS A CA 1
ATOM 1353 C C . HIS A 1 166 ? -9.629 -20.965 1.786 1.00 80.81 166 HIS A C 1
ATOM 1355 O O . HIS A 1 166 ? -10.845 -21.069 1.754 1.00 80.81 166 HIS A O 1
ATOM 1361 N N . GLU A 1 167 ? -9.026 -19.776 1.863 1.00 79.44 167 GLU A N 1
ATOM 1362 C CA . GLU A 1 167 ? -9.744 -18.495 1.890 1.00 79.44 167 GLU A CA 1
ATOM 1363 C C . GLU A 1 167 ? -10.061 -17.990 0.473 1.00 79.44 167 GLU A C 1
ATOM 1365 O O . GLU A 1 167 ? -11.028 -17.259 0.281 1.00 79.44 167 GLU A O 1
ATOM 1370 N N . ALA A 1 168 ? -9.273 -18.410 -0.520 1.00 74.56 168 ALA A N 1
ATOM 1371 C CA . ALA A 1 168 ? -9.394 -17.980 -1.911 1.00 74.56 168 ALA A CA 1
ATOM 1372 C C . ALA A 1 168 ? -10.680 -18.456 -2.609 1.00 74.56 168 ALA A C 1
ATOM 1374 O O . ALA A 1 168 ? -11.153 -17.791 -3.521 1.00 74.56 168 ALA A O 1
ATOM 1375 N N 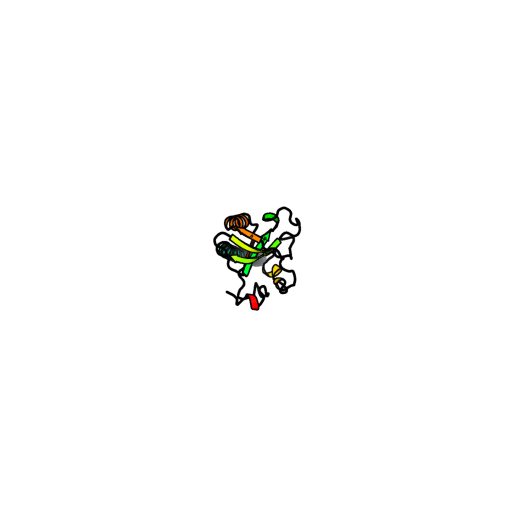. TYR A 1 169 ? -11.246 -19.588 -2.177 1.00 61.56 169 TYR A N 1
ATOM 1376 C CA . TYR A 1 169 ? -12.415 -20.223 -2.809 1.00 61.56 169 TYR A CA 1
ATOM 1377 C C . TYR A 1 169 ? -13.726 -20.014 -2.040 1.00 61.56 169 TYR A C 1
ATOM 1379 O O . TYR A 1 169 ? -14.723 -20.669 -2.334 1.00 61.56 169 TYR A O 1
ATOM 1387 N N . ILE A 1 170 ? -13.723 -19.145 -1.029 1.00 58.41 170 ILE A N 1
ATOM 1388 C CA . ILE A 1 170 ? -14.921 -18.806 -0.259 1.00 58.41 170 ILE A CA 1
ATOM 1389 C C . ILE A 1 170 ? -15.358 -17.411 -0.708 1.00 58.41 170 ILE A C 1
ATOM 1391 O O . ILE A 1 170 ? -14.939 -16.407 -0.116 1.00 58.41 170 ILE A O 1
ATOM 1395 N N . GLU A 1 171 ? -16.147 -17.363 -1.781 1.00 48.47 171 GLU A N 1
ATOM 1396 C CA . GLU A 1 171 ? -16.903 -16.169 -2.187 1.00 48.47 171 GLU A CA 1
ATOM 1397 C C . GLU A 1 171 ? -18.110 -15.958 -1.266 1.00 48.47 171 GLU A C 1
ATOM 1399 O O . GLU A 1 171 ? -18.911 -16.905 -1.097 1.00 48.47 171 GLU A O 1
#

Mean predicted aligned error: 9.61 Å

Sequence (171 aa):
MIQLAAHSGMNNGGFYRLDSVWLCLKQHIEACFILAVITVSGIVSAQHDFLTERIVAHPRKSDFFYVDYRAINPDSDFYFRYIPMKVLRVKQDSVIFKVGNIAHSTPVTPRKHAMYDSAMQRNYYRDKTLELSRAQIDDLFKSGAIYQARRPDNIYIDGWVVIPRHEAYIE

Nearest PDB structures (foldseek):
  6uxd-assembly1_A  TM=4.626E-01  e=1.614E+00  Chlamydia trachomatis L2/434/Bu
  2as9-assembly1_A  TM=4.695E-01  e=7.642E-01  Staphylococcus aureus
  2w7s-assembly4_D  TM=4.036E-01  e=9.213E-01  Staphylococcus aureus
  4mvn-assembly1_A  TM=3.628E-01  e=6.339E-01  Staphylococcus aureus subsp. aureus NCTC 8325
  8oii-assembly1_B  TM=3.127E-01  e=2.829E+00  Mycetohabitans rhizoxinica

pLDDT: mean 86.4, std 15.43, range [36.78, 98.06]

Secondary structure (DSSP, 8-state):
------------TTHHHHHHHHHHHHHHHHHHHHHHHHHHHHHHHHHHHHHHHHHHHS--TT-EEEEEGGGT-TTS-SSS-EEEEEEEEE-SSEEEEEEES--BSS---HHHHHGGGGGGSTTSEEEEEEEEEHHHHHHHHHTTSEEEEE--BTTEETTEE-S-HHHHT--